Protein 9BL8 (pdb70)

Secondary structure (DSSP, 8-state):
---HHHHHHHHHHHHHHHHHHHHTT-HHHHHHHHHHHHHHHHHHHHH---HHHHHHHHHHHHHHHHHHHHHHHHHHHHHHHH-

Solvent-accessible surface area: 5546 Å² total; per-residue (Å²): 128,77,59,46,39,64,61,14,67,89,0,86,106,39,8,92,110,0,49,82,45,15,112,56,80,83,58,93,98,0,48,75,2,4,121,64,0,10,74,66,3,102,61,0,34,154,102,22,181,72,90,168,46,70,82,112,10,107,51,74,33,76,77,37,74,88,81,5,84,80,5,84,133,77,17,80,56,80,101,72,125,94,125

Structure (mmCIF, N/CA/C/O backbone):
data_9BL8
#
_entry.id   9BL8
#
_cell.length_a   20.699
_cell.length_b   42.939
_cell.length_c   96.463
_cell.angle_alpha   90.000
_cell.angle_beta   90.000
_cell.angle_gamma   90.000
#
_symmetry.space_group_name_H-M   'P 21 21 21'
#
loop_
_entity.id
_entity.type
_entity.pdbx_description
1 polymer 'Vacuolar protein sorting-associated protein 4'
2 non-polymer 'CHLORIDE ION'
3 water water
#
loop_
_atom_site.group_PDB
_atom_site.id
_atom_site.type_symbol
_atom_site.label_atom_id
_atom_site.label_alt_id
_atom_site.label_comp_id
_atom_site.label_asym_id
_atom_site.label_entity_id
_atom_site.label_seq_id
_atom_site.pdbx_PDB_ins_code
_atom_site.Cartn_x
_atom_site.Cartn_y
_atom_site.Cartn_z
_atom_site.occupancy
_atom_site.B_iso_or_equiv
_atom_site.auth_seq_id
_atom_site.auth_comp_id
_atom_site.auth_asym_id
_atom_site.auth_atom_id
_atom_site.pdbx_PDB_model_num
ATOM 1 N N . GLY A 1 1 ? -20.94734 -7.45616 -2.12990 1.000 29.15108 1 GLY A N 1
ATOM 2 C CA . GLY A 1 1 ? -21.01281 -6.89243 -3.46326 1.000 28.79847 1 GLY A CA 1
ATOM 3 C C . GLY A 1 1 ? -19.64391 -6.58812 -4.04029 1.000 23.98873 1 GLY A C 1
ATOM 4 O O . GLY A 1 1 ? -18.62441 -6.87042 -3.41594 1.000 24.85151 1 GLY A O 1
ATOM 5 N N . MET A 1 2 ? -19.63684 -5.98789 -5.22919 1.000 19.04859 2 MET A N 1
ATOM 6 C CA A MET A 1 2 ? -18.38940 -5.72180 -5.92561 0.699 16.85582 2 MET A CA 1
ATOM 7 C CA B MET A 1 2 ? -18.39339 -5.71884 -5.93439 0.301 17.37937 2 MET A CA 1
ATOM 8 C C . MET A 1 2 ? -17.61040 -4.61058 -5.24300 1.000 14.95228 2 MET A C 1
ATOM 9 O O . MET A 1 2 ? -18.15651 -3.54216 -4.93989 1.000 16.62561 2 MET A O 1
ATOM 34 N N . SER A 1 3 ? -16.32861 -4.86930 -5.00926 1.000 13.41056 3 SER A N 1
ATOM 35 C CA . SER A 1 3 ? -15.39275 -3.87671 -4.52219 1.000 11.18875 3 SER A CA 1
ATOM 36 C C . SER A 1 3 ? -14.89098 -3.01870 -5.68728 1.000 11.30214 3 SER A C 1
ATOM 37 O O . SER A 1 3 ? -15.10201 -3.32602 -6.86791 1.000 10.93222 3 SER A O 1
ATOM 45 N N . THR A 1 4 ? -14.20623 -1.92675 -5.34226 1.000 10.78023 4 THR A N 1
ATOM 46 C CA . THR A 1 4 ? -13.50951 -1.14725 -6.36401 1.000 8.93297 4 THR A CA 1
ATOM 47 C C . THR A 1 4 ? -12.59585 -2.04031 -7.18371 1.000 9.27327 4 THR A C 1
ATOM 48 O O . THR A 1 4 ? -12.59494 -1.98272 -8.42198 1.000 10.26190 4 THR A O 1
ATOM 59 N N . GLY A 1 5 ? -11.81992 -2.88305 -6.50111 1.000 9.60166 5 GLY A N 1
ATOM 60 C CA . GLY A 1 5 ? -10.92974 -3.80315 -7.19043 1.000 10.83920 5 GLY A CA 1
ATOM 61 C C . GLY A 1 5 ? -11.65868 -4.70647 -8.16055 1.000 11.00630 5 GLY A C 1
ATOM 62 O O . GLY A 1 5 ? -11.14307 -5.00591 -9.23632 1.000 9.97578 5 GLY A O 1
ATOM 66 N N . ASP A 1 6 ? -12.87036 -5.14221 -7.79945 1.000 10.69691 6 ASP A N 1
ATOM 67 C CA . ASP A 1 6 ? -13.65225 -5.97754 -8.70776 1.000 10.63516 6 ASP A CA 1
ATOM 68 C C . ASP A 1 6 ? -14.04494 -5.21408 -9.97835 1.000 10.68562 6 ASP A C 1
ATOM 69 O O . ASP A 1 6 ? -14.04343 -5.78807 -11.07953 1.000 11.41822 6 ASP A O 1
ATOM 78 N N . PHE A 1 7 ? -14.40926 -3.92745 -9.85045 1.000 11.24474 7 PHE A N 1
ATOM 79 C CA . PHE A 1 7 ? -14.70348 -3.12533 -11.04058 1.000 10.71163 7 PHE A CA 1
ATOM 80 C C . PHE A 1 7 ? -13.45413 -2.97958 -11.91050 1.000 9.60988 7 PHE A C 1
ATOM 81 O O . PHE A 1 7 ? -13.51895 -3.09033 -13.14559 1.000 11.01925 7 PHE A O 1
ATOM 98 N N . CYS A 1 8 ? -12.31250 -2.69705 -11.27960 1.000 9.34844 8 CYS A N 1
ATOM 99 C CA A CYS A 1 8 ? -11.05551 -2.60821 -12.01485 0.083 9.88714 8 CYS A CA 1
ATOM 100 C CA B CYS A 1 8 ? -11.05991 -2.59549 -12.01627 0.917 10.46381 8 CYS A CA 1
ATOM 101 C C . CYS A 1 8 ? -10.78447 -3.89068 -12.78320 1.000 9.76375 8 CYS A C 1
ATOM 102 O O . CYS A 1 8 ? -10.43529 -3.86532 -13.96777 1.000 10.66873 8 CYS A O 1
ATOM 113 N N . THR A 1 9 ? -10.92516 -5.03119 -12.11249 1.000 9.20627 9 THR A N 1
ATOM 114 C CA . THR A 1 9 ? -10.63959 -6.32066 -12.73911 1.000 9.82455 9 THR A CA 1
ATOM 115 C C . THR A 1 9 ? -11.55653 -6.58689 -13.92328 1.000 9.90722 9 THR A C 1
ATOM 116 O O . THR A 1 9 ? -11.10713 -7.09764 -14.95547 1.000 10.44237 9 THR A O 1
ATOM 127 N N . LYS A 1 10 ? -12.84014 -6.24650 -13.80935 1.000 10.91508 10 LYS A N 1
ATOM 128 C CA A LYS A 1 10 ? -13.73700 -6.43838 -14.94371 0.460 10.88607 10 LYS A CA 1
ATOM 129 C CA B LYS A 1 10 ? -13.73295 -6.44029 -14.94263 0.540 9.83990 10 LYS A CA 1
ATOM 130 C C . LYS A 1 10 ? -13.27861 -5.60156 -16.12986 1.000 9.15738 10 LYS A C 1
ATOM 131 O O . LYS A 1 10 ? -13.34136 -6.04848 -17.28300 1.000 10.18997 10 LYS A O 1
ATOM 166 N N . GLY A 1 11 ? -12.81922 -4.37541 -15.87309 1.000 8.73160 11 GLY A N 1
ATOM 167 C CA . GLY A 1 11 ? -12.31516 -3.55642 -16.95799 1.000 8.86573 11 GLY A CA 1
ATOM 168 C C . GLY A 1 11 ? -11.07972 -4.14336 -17.61023 1.000 8.25719 11 GLY A C 1
ATOM 169 O O . GLY A 1 11 ? -10.96109 -4.14083 -18.84314 1.000 9.51933 11 GLY A O 1
ATOM 173 N N . ILE A 1 12 ? -10.14740 -4.64931 -16.79416 1.000 9.36962 12 ILE A N 1
ATOM 174 C CA . ILE A 1 12 ? -8.94550 -5.28858 -17.31786 1.000 9.57176 12 ILE A CA 1
ATOM 175 C C . ILE A 1 12 ? -9.32222 -6.48281 -18.17664 1.000 8.39678 12 ILE A C 1
ATOM 176 O O . ILE A 1 12 ? -8.78960 -6.65444 -19.28187 1.000 9.42179 12 ILE A O 1
ATOM 192 N N . GLU A 1 13 ? -10.26359 -7.30901 -17.69330 1.000 8.69149 13 GLU A N 1
ATOM 193 C CA . GLU A 1 13 ? -10.69543 -8.47833 -18.45902 1.000 8.84278 13 GLU A CA 1
ATOM 194 C C . GLU A 1 13 ? -11.31632 -8.09070 -19.79744 1.000 8.12274 13 GLU A C 1
ATOM 195 O O . GLU A 1 13 ? -11.02194 -8.71853 -20.82443 1.000 8.58433 13 GLU A O 1
ATOM 207 N N . LEU A 1 14 ? -12.15056 -7.04386 -19.81561 1.000 8.69865 14 LEU A N 1
ATOM 208 C CA . LEU A 1 14 ? -12.78233 -6.62517 -21.05377 1.000 8.18824 14 LEU A CA 1
ATOM 209 C C . LEU A 1 14 ? -11.75554 -6.06746 -22.02723 1.000 7.11625 14 LEU A C 1
ATOM 210 O O . LEU A 1 14 ? -11.85126 -6.30427 -23.23900 1.000 7.62946 14 LEU A O 1
ATOM 226 N N . VAL A 1 15 ? -10.77389 -5.31558 -21.52130 1.000 8.06348 15 VAL A N 1
ATOM 227 C CA . VAL A 1 15 ? -9.71410 -4.81366 -22.39238 1.000 9.57327 15 VAL A CA 1
ATOM 228 C C . VAL A 1 15 ? -8.87398 -5.96409 -22.94088 1.000 7.57084 15 VAL A C 1
ATOM 229 O O . VAL A 1 15 ? -8.47494 -5.95041 -24.10967 1.000 9.26756 15 VAL A O 1
ATOM 242 N N . GLN A 1 16 ? -8.61578 -6.98769 -22.12885 1.000 9.39111 16 GLN A N 1
ATOM 243 C CA . GLN A 1 16 ? -7.88589 -8.14166 -22.64200 1.000 9.60785 16 GLN A CA 1
ATOM 244 C C . GLN A 1 16 ? -8.67563 -8.83364 -23.74682 1.000 9.25622 16 GLN A C 1
ATOM 245 O O . GLN A 1 16 ? -8.10398 -9.25201 -24.75995 1.000 9.24578 16 GLN A O 1
ATOM 259 N N . LYS A 1 17 ? -9.99071 -8.96203 -23.57069 1.000 9.03531 17 LYS A N 1
ATOM 260 C CA . LYS A 1 17 ? -10.84086 -9.49347 -24.62996 1.000 9.16389 17 LYS A CA 1
ATOM 261 C C . LYS A 1 17 ? -10.70455 -8.66647 -25.89591 1.000 7.68047 17 LYS A C 1
ATOM 262 O O . LYS A 1 17 ? -10.54107 -9.21564 -26.99536 1.000 8.09144 17 LYS A O 1
ATOM 281 N N . ALA A 1 18 ? -10.75689 -7.33766 -25.74302 1.000 6.99775 18 ALA A N 1
ATOM 282 C CA . ALA A 1 18 ? -10.60836 -6.42481 -26.87572 1.000 7.50455 18 ALA A CA 1
ATOM 283 C C . ALA A 1 18 ? -9.26158 -6.60600 -27.57043 1.000 9.00152 18 ALA A C 1
ATOM 284 O O . ALA A 1 18 ? -9.19188 -6.67037 -28.80109 1.000 8.15443 18 ALA A O 1
ATOM 291 N N . ILE A 1 19 ? -8.17990 -6.66768 -26.79305 1.000 8.48807 19 ILE A N 1
ATOM 292 C CA . ILE A 1 19 ? -6.84652 -6.84869 -27.35962 1.000 9.09148 19 ILE A CA 1
ATOM 293 C C . ILE A 1 19 ? -6.79320 -8.13478 -28.18330 1.000 8.58872 19 ILE A C 1
ATOM 294 O O . ILE A 1 19 ? -6.27514 -8.15812 -29.30566 1.000 9.06965 19 ILE A O 1
ATOM 310 N N . ASP A 1 20 ? -7.34223 -9.21747 -27.64313 1.000 8.84150 20 ASP A N 1
ATOM 311 C CA . ASP A 1 20 ? -7.33853 -10.49258 -28.34571 1.000 8.80395 20 ASP A CA 1
ATOM 312 C C . ASP A 1 20 ? -8.14422 -10.40723 -29.63535 1.000 8.24320 20 ASP A C 1
ATOM 313 O O . ASP A 1 20 ? -7.70328 -10.88688 -30.68458 1.000 9.46459 20 ASP A O 1
ATOM 322 N N . LEU A 1 21 ? -9.35457 -9.83936 -29.56485 1.000 8.09372 21 LEU A N 1
ATOM 323 C CA . LEU A 1 21 ? -10.18049 -9.67810 -30.76389 1.000 8.33131 21 LEU A CA 1
ATOM 324 C C . LEU A 1 21 ? -9.48679 -8.78874 -31.79460 1.000 8.56325 21 LEU A C 1
ATOM 325 O O . LEU A 1 21 ? -9.54256 -9.06426 -33.00648 1.000 9.59129 21 LEU A O 1
ATOM 341 N N . ASP A 1 22 ? -8.82716 -7.72012 -31.32121 1.000 8.43064 22 ASP A N 1
ATOM 342 C CA . ASP A 1 22 ? -8.03695 -6.81763 -32.16857 1.000 8.78000 22 ASP A CA 1
ATOM 343 C C . ASP A 1 22 ? -6.94351 -7.59588 -32.89716 1.000 9.75593 22 ASP A C 1
ATOM 344 O O . ASP A 1 22 ? -6.82672 -7.53390 -34.12760 1.000 10.27002 22 ASP A O 1
ATOM 353 N N . THR A 1 23 ? -6.15622 -8.36737 -32.15488 1.000 9.99315 23 THR A N 1
ATOM 354 C CA . THR A 1 23 ? -5.11446 -9.19320 -32.76608 1.000 10.87975 23 THR A CA 1
ATOM 355 C C . THR A 1 23 ? -5.70262 -10.12429 -33.81851 1.000 10.64589 23 THR A C 1
ATOM 356 O O . THR A 1 23 ? -5.07266 -10.37526 -34.86388 1.000 12.55168 23 THR A O 1
ATOM 367 N N . ALA A 1 24 ? -6.90497 -10.63982 -33.56394 1.000 9.63741 24 ALA A N 1
ATOM 368 C CA . ALA A 1 24 ? -7.58555 -11.54544 -34.48617 1.000 10.70805 24 ALA A CA 1
ATOM 369 C C . ALA A 1 24 ? -8.28225 -10.83065 -35.63607 1.000 9.49716 24 ALA A C 1
ATOM 370 O O . ALA A 1 24 ? -8.92593 -11.49831 -36.46702 1.000 9.79129 24 ALA A O 1
ATOM 377 N N . THR A 1 25 ? -8.17608 -9.49742 -35.67804 1.000 10.34751 25 THR A N 1
ATOM 378 C CA . THR A 1 25 ? -8.73555 -8.60931 -36.69910 1.0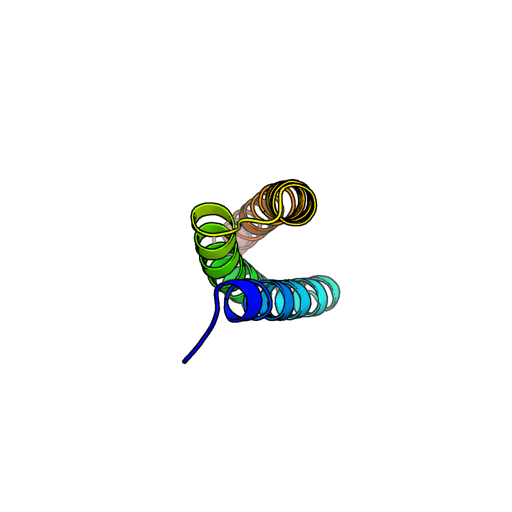00 10.58702 25 THR A CA 1
ATOM 379 C C . THR A 1 25 ? -10.25936 -8.53377 -36.66147 1.000 9.98768 25 THR A C 1
ATOM 380 O O . THR A 1 25 ? -10.88930 -8.11346 -37.63913 1.000 11.03941 25 THR A O 1
ATOM 391 N N . GLN A 1 26 ? -10.86684 -8.89782 -35.53195 1.000 8.96897 26 GLN A N 1
ATOM 392 C CA . GLN A 1 26 ? -12.31685 -8.78112 -35.34242 1.000 8.49594 26 GLN A CA 1
ATOM 393 C C . GLN A 1 26 ? -12.64228 -7.38317 -34.81237 1.000 8.87958 26 GLN A C 1
ATOM 394 O O . GLN A 1 26 ? -13.03906 -7.19261 -33.66843 1.000 9.00456 26 GLN A O 1
ATOM 408 N N . TYR A 1 27 ? -12.49100 -6.39399 -35.69839 1.000 9.50824 27 TYR A N 1
ATOM 409 C CA . TYR A 1 27 ? -12.38567 -5.01377 -35.23982 1.000 9.35709 27 TYR A CA 1
ATOM 410 C C . TYR A 1 27 ? -13.70314 -4.48437 -34.66923 1.000 8.87877 27 TYR A C 1
ATOM 411 O O . TYR A 1 27 ? -13.68890 -3.69007 -33.72551 1.000 8.90129 27 TYR A O 1
ATOM 429 N N . GLU A 1 28 ? -14.85316 -4.87616 -35.23210 1.000 10.53156 28 GLU A N 1
ATOM 430 C CA A GLU A 1 28 ? -16.13396 -4.40328 -34.70313 0.465 11.28170 28 GLU A CA 1
ATOM 431 C CA B GLU A 1 28 ? -16.13032 -4.40001 -34.70335 0.535 11.70638 28 GLU A CA 1
ATOM 432 C C . GLU A 1 28 ? -16.31483 -4.84220 -33.25501 1.000 9.97531 28 GLU A C 1
ATOM 433 O O . GLU A 1 28 ? -16.67614 -4.04106 -32.38496 1.000 10.27001 28 GLU A O 1
ATOM 454 N N . GLU A 1 29 ? -16.05704 -6.11740 -32.97692 1.000 9.00410 29 GLU A N 1
ATOM 455 C CA . GLU A 1 29 ? -16.24369 -6.63974 -31.63426 1.000 9.65826 29 GLU A CA 1
ATOM 456 C C . GLU A 1 29 ? -15.13263 -6.17686 -30.70711 1.000 7.69107 29 GLU A C 1
ATOM 457 O O . GLU A 1 29 ? -15.35942 -5.99043 -29.50864 1.000 9.02079 29 GLU A O 1
ATOM 469 N N . ALA A 1 30 ? -13.92722 -5.97320 -31.24075 1.000 8.01310 30 ALA A N 1
ATOM 470 C CA . ALA A 1 30 ? -12.85886 -5.41208 -30.42326 1.000 8.06896 30 ALA A CA 1
ATOM 471 C C . ALA A 1 30 ? -13.20839 -3.99379 -29.97680 1.000 7.57481 30 ALA A C 1
ATOM 472 O O . ALA A 1 30 ? -13.04395 -3.64998 -28.79836 1.000 8.87253 30 ALA A O 1
ATOM 479 N N . TYR A 1 31 ? -13.71971 -3.16762 -30.89515 1.000 8.31575 31 TYR A N 1
ATOM 480 C CA . TYR A 1 31 ? -14.12191 -1.81728 -30.52463 1.000 9.30317 31 TYR A CA 1
ATOM 481 C C . TYR A 1 31 ? -15.13780 -1.83600 -29.37917 1.000 8.49117 31 TYR A C 1
ATOM 482 O O . TYR A 1 31 ? -15.01532 -1.08346 -28.40908 1.000 9.09310 31 TYR A O 1
ATOM 500 N N . THR A 1 32 ? -16.15589 -2.69524 -29.48156 1.000 9.38183 32 THR A N 1
ATOM 501 C CA . THR A 1 32 ? -17.19069 -2.78425 -28.45127 1.000 9.62474 32 THR A CA 1
ATOM 502 C C . THR A 1 32 ? -16.58100 -3.19134 -27.11585 1.000 8.41332 32 THR A C 1
ATOM 503 O O . THR A 1 32 ? -16.92058 -2.62494 -26.06212 1.000 8.36479 32 THR A O 1
ATOM 514 N N . ALA A 1 33 ? -15.66009 -4.15952 -27.13786 1.000 7.65045 33 ALA A N 1
ATOM 515 C CA . ALA A 1 33 ? -15.04188 -4.59744 -25.89102 1.000 7.43432 33 ALA A CA 1
ATOM 516 C C . ALA A 1 33 ? -14.15851 -3.49728 -25.29285 1.000 7.79457 33 ALA A C 1
ATOM 517 O O . ALA A 1 33 ? -14.13015 -3.31846 -24.07351 1.000 8.51049 33 ALA A O 1
ATOM 524 N N . TYR A 1 34 ? -13.41646 -2.75867 -26.12753 1.000 7.91330 34 TYR A N 1
ATOM 525 C CA . TYR A 1 34 ? -12.65610 -1.62959 -25.60436 1.000 6.64115 34 TYR A CA 1
ATOM 526 C C . TYR A 1 34 ? -13.58510 -0.61809 -24.94392 1.000 7.15414 34 TYR A C 1
ATOM 527 O O . TYR A 1 34 ? -13.31283 -0.14317 -23.83450 1.000 7.88769 34 TYR A O 1
ATOM 545 N N . TYR A 1 35 ? -14.68121 -0.26473 -25.62819 1.000 7.67240 35 TYR A N 1
ATOM 546 C CA . TYR A 1 35 ? -15.62578 0.71296 -25.09036 1.000 8.00363 35 TYR A CA 1
ATOM 547 C C . TYR A 1 35 ? -16.10172 0.27691 -23.70818 1.000 7.97975 35 TYR A C 1
ATOM 548 O O . TYR A 1 35 ? -16.04593 1.03975 -22.73214 1.000 8.08686 35 TYR A O 1
ATOM 566 N N . ASN A 1 36 ? -16.55030 -0.96969 -23.60444 1.000 7.98465 36 ASN A N 1
ATOM 567 C CA . ASN A 1 36 ? -17.10528 -1.45384 -22.34962 1.000 7.98777 36 ASN A CA 1
ATOM 568 C C . ASN A 1 36 ? -16.03271 -1.55974 -21.26452 1.000 7.82156 36 ASN A C 1
ATOM 569 O O . ASN A 1 36 ? -16.28169 -1.20373 -20.10990 1.000 8.48245 36 ASN A O 1
ATOM 580 N N . GLY A 1 37 ? -14.83254 -2.01677 -21.61676 1.000 7.77298 37 GLY A N 1
ATOM 581 C CA . GLY A 1 37 ? -13.76410 -2.08234 -20.63539 1.000 7.59081 37 GLY A CA 1
ATOM 582 C C . GLY A 1 37 ? -13.32147 -0.70910 -20.16397 1.000 7.44115 37 GLY A C 1
ATOM 583 O O . GLY A 1 37 ? -13.06159 -0.50464 -18.97672 1.000 8.56075 37 GLY A O 1
ATOM 587 N N . LEU A 1 38 ? -13.24826 0.25148 -21.08261 1.000 8.57406 38 LEU A N 1
ATOM 588 C CA . LEU A 1 38 ? -12.84030 1.59896 -20.71383 1.000 7.91321 38 LEU A CA 1
ATOM 589 C C . LEU A 1 38 ? -13.81709 2.23903 -19.73440 1.000 7.37700 38 LEU A C 1
ATOM 590 O O . LEU A 1 38 ? -13.40129 3.02870 -18.87431 1.000 8.68235 38 LEU A O 1
ATOM 606 N N . ASP A 1 39 ? -15.11623 1.93820 -19.85025 1.000 7.54479 39 ASP A N 1
ATOM 607 C CA . ASP A 1 39 ? -16.07218 2.44310 -18.86833 1.000 8.50605 39 ASP A CA 1
ATOM 608 C C . ASP A 1 39 ? -15.75336 1.91470 -17.46830 1.000 8.22047 39 ASP A C 1
ATOM 609 O O . ASP A 1 39 ? -15.81294 2.66638 -16.48345 1.000 8.50993 39 ASP A O 1
ATOM 618 N N . TYR A 1 40 ? -15.42741 0.61995 -17.34908 1.000 8.18195 40 TYR A N 1
ATOM 619 C CA . TYR A 1 40 ? -15.02240 0.09249 -16.04762 1.000 8.45626 40 TYR A CA 1
ATOM 620 C C . TYR A 1 40 ? -13.72679 0.72651 -15.55464 1.000 8.24503 40 TYR A C 1
ATOM 621 O O . TYR A 1 40 ? -13.56067 0.94615 -14.34646 1.000 8.50490 40 TYR A O 1
ATOM 639 N N . LEU A 1 41 ? -12.77876 0.98718 -16.45637 1.000 7.95273 41 LEU A N 1
ATOM 640 C CA . LEU A 1 41 ? -11.52938 1.59570 -16.01854 1.000 8.28939 41 LEU A CA 1
ATOM 641 C C . LEU A 1 41 ? -11.74747 3.02810 -15.54604 1.000 6.99463 41 LEU A C 1
ATOM 642 O O . LEU A 1 41 ? -11.06970 3.47360 -14.61845 1.000 8.44341 41 LEU A O 1
ATOM 658 N N . MET A 1 42 ? -12.69660 3.75409 -16.15083 1.000 8.40255 42 MET A N 1
ATOM 659 C CA A MET A 1 42 ? -13.01125 5.09460 -15.65949 0.949 8.88952 42 MET A CA 1
ATOM 660 C C . MET A 1 42 ? -13.58591 5.03233 -14.25857 1.000 8.38968 42 MET A C 1
ATOM 661 O O . MET A 1 42 ? -13.24195 5.84729 -13.39359 1.000 8.68202 42 MET A O 1
ATOM 675 N N . LEU A 1 43 ? -14.46836 4.06288 -14.02005 1.000 9.46321 43 LEU A N 1
ATOM 676 C CA . LEU A 1 43 ? -15.02569 3.87854 -12.68577 1.000 10.86349 43 LEU A CA 1
ATOM 677 C C . LEU A 1 43 ? -13.91565 3.50366 -11.70567 1.000 7.82091 43 LEU A C 1
ATOM 678 O O . LEU A 1 43 ? -13.83784 4.04663 -10.59611 1.000 9.56226 43 LEU A O 1
ATOM 683 N N . CYS A 1 44 ? -13.03830 2.58528 -12.10686 1.000 8.38403 44 CYS A N 1
ATOM 684 C CA . CYS A 1 44 ? -11.87629 2.21820 -11.30471 1.000 9.39985 44 CYS A CA 1
ATOM 685 C C . CYS A 1 44 ? -11.08629 3.45080 -10.89445 1.000 8.36845 44 CYS A C 1
ATOM 686 O O . CYS A 1 44 ? -10.78654 3.64495 -9.71605 1.000 10.32194 44 CYS A O 1
ATOM 693 N N . LEU A 1 45 ? -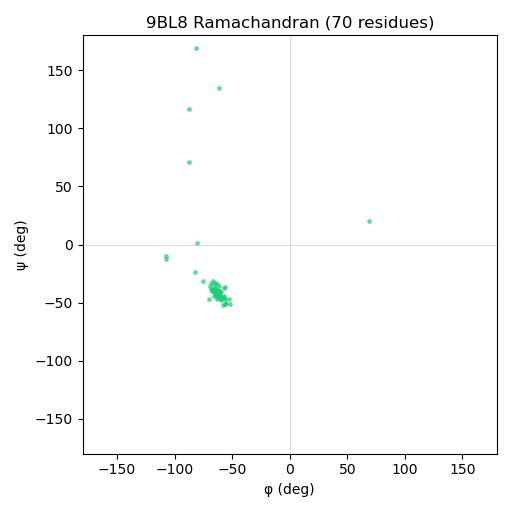10.74307 4.30097 -11.85860 1.000 9.19233 45 LEU A N 1
ATOM 694 C CA . LEU A 1 45 ? -9.93334 5.47654 -11.55753 1.000 9.32504 45 LEU A CA 1
ATOM 695 C C . LEU A 1 45 ? -10.61774 6.38753 -10.54056 1.000 8.78588 45 LEU A C 1
ATOM 696 O O . LEU A 1 45 ? -9.96515 6.92509 -9.63803 1.000 10.12544 45 LEU A O 1
ATOM 712 N N . LYS A 1 46 ? -11.93016 6.58172 -10.67442 1.000 7.89945 46 LYS A N 1
ATOM 713 C CA . LYS A 1 46 ? -12.64982 7.47585 -9.77224 1.000 8.52873 46 LYS A CA 1
ATOM 714 C C . LYS A 1 46 ? -12.58903 7.00936 -8.32151 1.000 9.28712 46 LYS A C 1
ATOM 715 O O . LYS A 1 46 ? -12.50316 7.82868 -7.39755 1.000 11.89094 46 LYS A O 1
ATOM 734 N N . TYR A 1 47 ? -12.61907 5.70367 -8.09160 1.000 8.10744 47 TYR A N 1
ATOM 735 C CA . TYR A 1 47 ? -12.70595 5.18092 -6.73546 1.000 8.36916 47 TYR A CA 1
ATOM 736 C C . TYR A 1 47 ? -11.41320 4.55945 -6.22344 1.000 9.36973 47 TYR A C 1
ATOM 737 O O . TYR A 1 47 ? -11.30208 4.30719 -5.01744 1.000 10.52285 47 TYR A O 1
ATOM 755 N N . GLU A 1 48 ? -10.41605 4.36555 -7.07763 1.000 9.01797 48 GLU A N 1
ATOM 756 C CA . GLU A 1 48 ? -9.19106 3.68165 -6.66494 1.000 9.81533 48 GLU A CA 1
ATOM 757 C C . GLU A 1 48 ? -8.48514 4.44532 -5.55184 1.000 10.64206 48 GLU A C 1
ATOM 758 O O . GLU A 1 48 ? -8.30009 5.66773 -5.62805 1.000 12.29436 48 GLU A O 1
ATOM 770 N N . LYS A 1 49 ? -8.05445 3.70608 -4.52920 1.000 10.57644 49 LYS A N 1
ATOM 771 C CA . LYS A 1 49 ? -7.31066 4.29401 -3.42736 1.000 12.96600 49 LYS A CA 1
ATOM 772 C C . LYS A 1 49 ? -5.83145 3.93896 -3.42812 1.000 13.55383 49 LYS A C 1
ATOM 773 O O . LYS A 1 49 ? -5.06683 4.54778 -2.67266 1.000 16.77828 49 LYS A O 1
ATOM 792 N N . ASN A 1 50 ? -5.40243 2.97776 -4.22806 1.000 12.96534 50 ASN A N 1
ATOM 793 C CA . ASN A 1 50 ? -3.98035 2.66840 -4.30633 1.000 12.58549 50 ASN A CA 1
ATOM 794 C C . ASN A 1 50 ? -3.32505 3.55112 -5.36248 1.000 11.15900 50 ASN A C 1
ATOM 795 O O . ASN A 1 50 ? -3.68212 3.44761 -6.54402 1.000 11.51920 50 ASN A O 1
ATOM 806 N N . PRO A 1 51 ? -2.38262 4.42341 -4.99574 1.000 12.37618 51 PRO A N 1
ATOM 807 C CA . PRO A 1 51 ? -1.84280 5.38209 -5.98527 1.000 12.72101 51 PRO A CA 1
ATOM 808 C C . PRO A 1 51 ? -1.07908 4.74510 -7.13945 1.000 10.99829 51 PRO A C 1
ATOM 809 O O . PRO A 1 51 ? -1.10754 5.28009 -8.25877 1.000 10.24964 51 PRO A O 1
ATOM 820 N N . LYS A 1 52 ? -0.37763 3.63445 -6.90365 1.000 11.69223 52 LYS A N 1
ATOM 821 C CA . LYS A 1 52 ? 0.36479 2.98105 -7.97456 1.000 11.86958 52 LYS A CA 1
ATOM 822 C C . LYS A 1 52 ? -0.58475 2.33624 -8.96042 1.000 11.61183 52 LYS A C 1
ATOM 823 O O . LYS A 1 52 ? -0.42430 2.48466 -10.17431 1.000 11.43318 52 LYS A O 1
ATOM 842 N N . SER A 1 53 ? -1.58352 1.60671 -8.44591 1.000 12.64157 53 SER A N 1
ATOM 843 C CA . SER A 1 53 ? -2.61231 1.03492 -9.30674 1.000 11.38912 53 SER A CA 1
ATOM 844 C C . SER A 1 53 ? -3.30240 2.11929 -10.11731 1.000 9.72025 53 SER A C 1
ATOM 845 O O . SER A 1 53 ? -3.55455 1.95022 -11.31183 1.000 10.30545 53 SER A O 1
ATOM 853 N N . LYS A 1 54 ? -3.63674 3.23839 -9.48036 1.000 10.28942 54 LYS A N 1
ATOM 854 C CA . LYS A 1 54 ? -4.30288 4.31653 -10.20066 1.000 10.19148 54 LYS A CA 1
ATOM 855 C C . LYS A 1 54 ? -3.43854 4.83855 -11.33324 1.000 9.44343 54 LYS A C 1
ATOM 856 O O . LYS A 1 54 ? -3.93088 5.03197 -12.45183 1.000 9.46790 54 LYS A O 1
ATOM 875 N N . ASP A 1 55 ? -2.14283 5.05109 -11.07470 1.000 9.22144 55 ASP A N 1
ATOM 876 C CA . ASP A 1 55 ? -1.25546 5.53653 -12.12977 1.000 8.87621 55 ASP A CA 1
ATOM 877 C C . ASP A 1 55 ? -1.17424 4.54401 -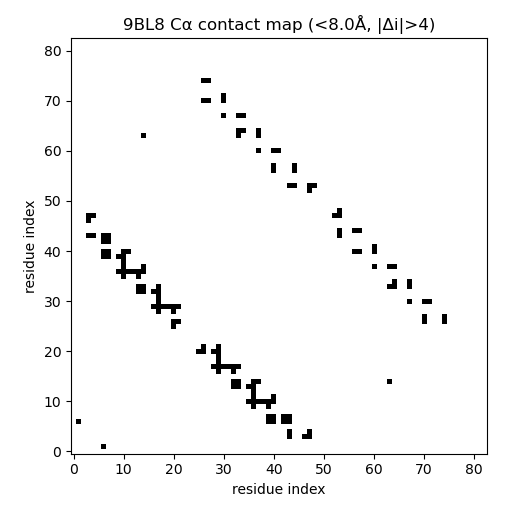13.29020 1.000 9.89080 55 ASP A C 1
ATOM 878 O O . ASP A 1 55 ? -1.20966 4.93888 -14.46216 1.000 9.80540 55 ASP A O 1
ATOM 887 N N . LEU A 1 56 ? -1.05606 3.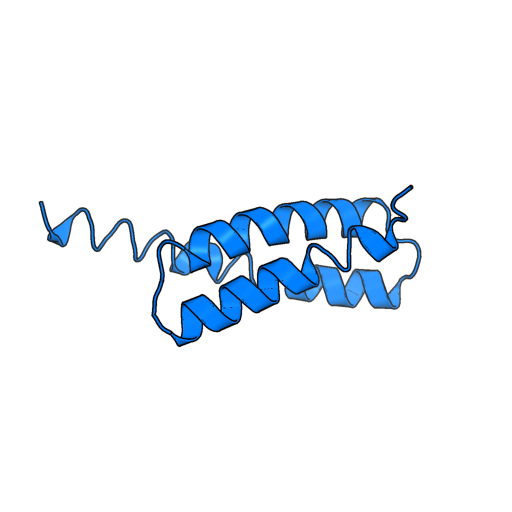24692 -12.99048 1.000 9.36312 56 LEU A N 1
ATOM 888 C CA . LEU A 1 56 ? -0.96478 2.25224 -14.06102 1.000 10.37903 56 LEU A CA 1
ATOM 889 C C . LEU A 1 56 ? -2.26128 2.17848 -14.85269 1.000 10.30110 56 LEU A C 1
ATOM 890 O O . LEU A 1 56 ? -2.23826 2.14919 -16.08626 1.000 10.33344 56 LEU A O 1
ATOM 906 N N . ILE 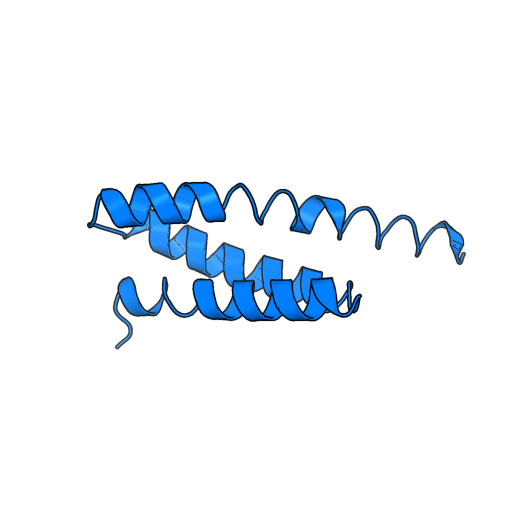A 1 57 ? -3.40435 2.17056 -14.16365 1.000 9.06583 57 ILE A N 1
ATOM 907 C CA . ILE A 1 57 ? -4.68509 2.06680 -14.85851 1.000 8.83081 57 ILE A CA 1
ATOM 908 C C . ILE A 1 57 ? -4.93473 3.30447 -15.70812 1.000 7.74775 57 ILE A C 1
ATOM 909 O O . ILE A 1 57 ? -5.46915 3.19745 -16.81655 1.000 9.55459 57 ILE A O 1
ATOM 925 N N . ARG A 1 58 ? -4.49987 4.48182 -15.25010 1.000 8.00620 58 ARG A N 1
ATOM 926 C CA . ARG A 1 58 ? -4.68578 5.69013 -16.04318 1.000 8.22799 58 ARG A CA 1
ATOM 927 C C . ARG A 1 58 ? -3.91357 5.58187 -17.35388 1.000 7.71368 58 ARG A C 1
ATOM 928 O O . ARG A 1 58 ? -4.41145 5.96293 -18.42166 1.000 9.01655 58 ARG A O 1
ATOM 949 N N . ALA A 1 59 ? -2.68192 5.07818 -17.28722 1.000 8.53516 59 ALA A N 1
ATOM 950 C CA . ALA A 1 59 ? -1.87959 4.90158 -18.49483 1.000 9.09592 59 ALA A CA 1
ATOM 951 C C . ALA A 1 59 ? -2.52030 3.89561 -19.44946 1.000 7.73382 59 ALA A C 1
ATOM 952 O O . ALA A 1 59 ? -2.52010 4.09476 -20.67067 1.000 8.38595 59 ALA A O 1
ATOM 959 N N . LYS A 1 60 ? -3.09839 2.81875 -18.91635 1.000 8.89748 60 LYS A N 1
ATOM 960 C CA . LYS A 1 60 ? -3.77960 1.86228 -19.77976 1.000 8.68891 60 LYS A CA 1
ATOM 961 C C . LYS A 1 60 ? -5.04834 2.47683 -20.36904 1.000 7.36450 60 LYS A C 1
ATOM 962 O O . LYS A 1 60 ? -5.38100 2.24376 -21.53856 1.000 8.78388 60 LYS A O 1
ATOM 981 N N . PHE A 1 61 ? -5.76768 3.27061 -19.57371 1.000 7.97298 61 PHE A N 1
ATOM 982 C CA . PHE A 1 61 ? -6.95605 3.92245 -20.08129 1.000 9.69543 61 PHE A CA 1
ATOM 983 C C . PHE A 1 61 ? -6.62807 4.76014 -21.31122 1.000 8.63574 61 PHE A C 1
ATOM 984 O O . PHE A 1 61 ? -7.29992 4.67055 -22.34143 1.000 9.24191 61 PHE A O 1
ATOM 1001 N N . THR A 1 62 ? -5.61533 5.61476 -21.21884 1.000 9.20967 62 THR A N 1
ATOM 1002 C CA A THR A 1 62 ? -5.30810 6.46799 -22.36123 0.440 9.37664 62 THR A CA 1
ATOM 1003 C CA B THR A 1 62 ? -5.28423 6.47013 -22.35685 0.560 10.23828 62 THR A CA 1
ATOM 1004 C C . THR A 1 62 ? -4.82987 5.64321 -23.55205 1.000 8.52330 62 THR A C 1
ATOM 1005 O O . THR A 1 62 ? -5.21006 5.92475 -24.69566 1.000 8.75311 62 THR A O 1
ATOM 1024 N N . GLU A 1 63 ? -3.99928 4.63131 -23.30638 1.000 8.28202 63 GLU A N 1
ATOM 1025 C CA . GLU A 1 63 ? -3.52013 3.75884 -24.37867 1.000 9.00919 63 GLU A CA 1
ATOM 1026 C C . GLU A 1 63 ? -4.67232 3.11881 -25.14828 1.000 8.08701 63 GLU A C 1
ATOM 1027 O O . GLU A 1 63 ? -4.71786 3.15069 -26.38802 1.000 9.26863 63 GLU A O 1
ATOM 1039 N N . TYR A 1 64 ? -5.61053 2.50935 -24.44005 1.000 7.26986 64 TYR A N 1
ATOM 1040 C CA . TYR A 1 64 ? -6.68380 1.76695 -25.11054 1.000 6.77462 64 TYR A CA 1
ATOM 1041 C C . TYR A 1 64 ? -7.82451 2.66659 -25.58864 1.000 6.89008 64 TYR A C 1
ATOM 1042 O O . TYR A 1 64 ? -8.50516 2.29499 -26.55636 1.000 7.76161 64 TYR A O 1
ATOM 1060 N N . LEU A 1 65 ? -8.02212 3.85190 -24.98825 1.000 6.97902 65 LEU A N 1
ATOM 1061 C CA . LEU A 1 65 ? -8.90919 4.83529 -25.61191 1.000 7.50978 65 LEU A CA 1
ATOM 1062 C C . LEU A 1 65 ? -8.38348 5.23573 -26.98184 1.000 8.63785 65 LEU A C 1
ATOM 1063 O O . LEU A 1 65 ? -9.13557 5.29900 -27.96278 1.000 7.83960 65 LEU A O 1
ATOM 1079 N N . ASN A 1 66 ? -7.08412 5.50661 -27.07370 1.000 8.71373 66 ASN A N 1
ATOM 1080 C CA A ASN A 1 66 ? -6.51673 5.86048 -28.36589 0.654 8.80604 66 ASN A CA 1
ATOM 1081 C CA B ASN A 1 66 ? -6.49973 5.85800 -28.36345 0.346 9.74106 66 ASN A CA 1
ATOM 1082 C C . ASN A 1 66 ? -6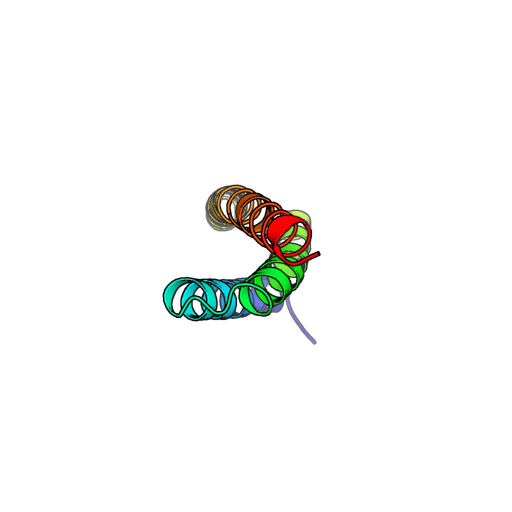.67592 4.72019 -29.36308 1.000 8.74596 66 ASN A C 1
ATOM 1083 O O . ASN A 1 66 ? -7.05524 4.94238 -30.51849 1.000 8.64554 66 ASN A O 1
ATOM 1102 N N . ARG A 1 67 ? -6.41038 3.48329 -28.93556 1.000 8.32236 67 ARG A N 1
ATOM 1103 C CA . ARG A 1 67 ? -6.58044 2.35108 -29.85068 1.000 8.97767 67 ARG A CA 1
ATOM 1104 C C . ARG A 1 67 ? -8.03870 2.22347 -30.29153 1.000 8.47395 67 ARG A C 1
ATOM 1105 O O . ARG A 1 67 ? -8.32552 1.98158 -31.47374 1.000 9.95084 67 ARG A O 1
ATOM 1126 N N . ALA A 1 68 ? -8.97910 2.38879 -29.35577 1.000 8.73448 68 ALA A N 1
ATOM 1127 C CA . ALA A 1 68 ? -10.39233 2.30569 -29.71741 1.000 9.31687 68 ALA A CA 1
ATOM 1128 C C . ALA A 1 68 ? -10.75595 3.36985 -30.74457 1.000 9.66805 68 ALA A C 1
ATOM 1129 O O . ALA A 1 68 ? -11.51377 3.09772 -31.68286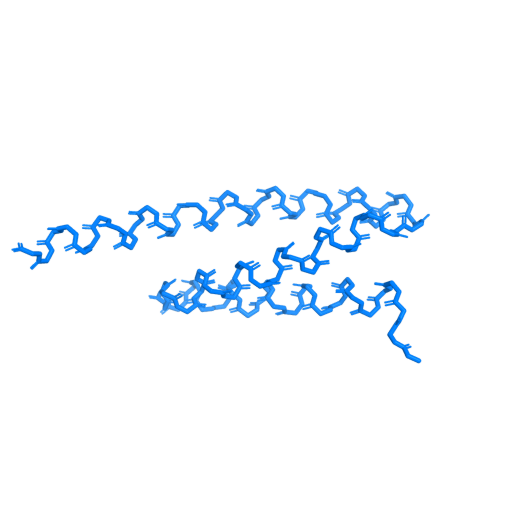 1.000 10.02680 68 ALA A O 1
ATOM 1136 N N . GLU A 1 69 ? -10.23172 4.59644 -30.58243 1.000 9.48640 69 GLU A N 1
ATOM 1137 C CA . GLU A 1 69 ? -10.48894 5.64202 -31.56843 1.000 9.95258 69 GLU A CA 1
ATOM 1138 C C . GLU A 1 69 ? -9.94604 5.25578 -32.94224 1.000 10.08495 69 GLU A C 1
ATOM 1139 O O . GLU A 1 69 ? -10.58628 5.51942 -33.97592 1.000 10.92177 69 GLU A O 1
ATOM 1151 N N . GLN A 1 70 ? -8.76564 4.63076 -32.97690 1.000 9.90539 70 GLN A N 1
ATOM 1152 C CA . GLN A 1 70 ? -8.21189 4.16283 -34.24623 1.000 10.10627 70 GLN A CA 1
ATOM 1153 C C . GLN A 1 70 ? -9.11423 3.11910 -34.89773 1.000 9.26586 70 GLN A C 1
ATOM 1154 O O . GLN A 1 70 ? -9.34092 3.15379 -36.11428 1.000 11.36712 70 GLN A O 1
ATOM 1168 N N . LEU A 1 71 ? -9.60481 2.15347 -34.11090 1.000 8.80244 71 LEU A N 1
ATOM 1169 C CA . LEU A 1 71 ? -10.50979 1.14501 -34.66109 1.000 9.47185 71 LEU A CA 1
ATOM 1170 C C . LEU A 1 71 ? -11.81059 1.77366 -35.15066 1.000 10.03746 71 LEU A C 1
ATOM 1171 O O . LEU A 1 71 ? -12.30450 1.40802 -36.21613 1.000 10.16316 71 LEU A O 1
ATOM 1187 N N . LYS A 1 72 ? -12.37543 2.72670 -34.39843 1.000 10.12779 72 LYS A N 1
ATOM 1188 C CA A LYS A 1 72 ? -13.60679 3.37893 -34.83064 0.596 11.37289 72 LYS A CA 1
ATOM 1189 C CA B LYS A 1 72 ? -13.60665 3.37939 -34.83126 0.404 11.36039 72 LYS A CA 1
ATOM 1190 C C . LYS A 1 72 ? -13.42354 4.04589 -36.18563 1.000 10.61195 72 LYS A C 1
ATOM 1191 O O . LYS A 1 72 ? -14.27536 3.91965 -37.06829 1.000 10.92020 72 LYS A O 1
ATOM 1226 N N . LYS A 1 73 ? -12.31597 4.76785 -36.36586 1.000 9.97095 73 LYS A N 1
ATOM 1227 C CA . LYS A 1 73 ? -12.06401 5.42242 -37.64847 1.000 10.72974 73 LYS A CA 1
ATOM 1228 C C . LYS A 1 73 ? -11.88943 4.39503 -38.76300 1.000 10.80285 73 LYS A C 1
ATOM 1229 O O . LYS A 1 73 ? -12.36782 4.59950 -39.88788 1.000 11.90644 73 LYS A O 1
ATOM 1248 N N . HIS A 1 74 ? -11.19867 3.29035 -38.47208 1.000 10.93248 74 HIS A N 1
ATOM 1249 C CA . HIS A 1 74 ? -11.04080 2.22339 -39.45501 1.000 10.61241 74 HIS A CA 1
ATOM 1250 C C . HIS A 1 74 ? -12.38939 1.65999 -39.87221 1.000 10.60265 74 HIS A C 1
ATOM 1251 O O . HIS A 1 74 ? -12.64507 1.46676 -41.06602 1.000 11.07771 74 HIS A O 1
ATOM 1266 N N . LEU A 1 75 ? -13.26116 1.38128 -38.89659 1.000 11.13163 75 LEU A N 1
ATOM 1267 C CA . LEU A 1 75 ? -14.58339 0.83862 -39.19428 1.000 11.61056 75 LEU A CA 1
ATOM 1268 C C . LEU A 1 75 ? -15.39359 1.82180 -40.02173 1.000 11.18762 75 LEU A C 1
ATOM 1269 O O . LEU A 1 75 ? -16.08374 1.42722 -40.96859 1.000 11.59648 75 LEU A O 1
ATOM 1285 N N . GLU A 1 76 ? -15.29900 3.11495 -39.70046 1.000 11.58102 76 GLU A N 1
ATOM 1286 C CA . GLU A 1 76 ? -16.03715 4.12602 -40.45585 1.000 11.25050 76 GLU A CA 1
ATOM 1287 C C . GLU A 1 76 ? -15.50709 4.23951 -41.87973 1.000 10.53299 76 GLU A C 1
ATOM 1288 O O . GLU A 1 76 ? -16.28269 4.40300 -42.83479 1.000 12.82515 76 GLU A O 1
ATOM 1300 N N . SER A 1 77 ? -14.18717 4.12730 -42.04330 1.000 10.76240 77 SER A N 1
ATOM 1301 C CA A SER A 1 77 ? -13.60428 4.15041 -43.37832 0.566 13.66516 77 SER A CA 1
ATOM 1302 C CA B SER A 1 77 ? -13.60365 4.15091 -43.37910 0.434 13.75888 77 SER A CA 1
ATOM 1303 C C . SER A 1 77 ? -14.05117 2.94093 -44.18837 1.000 13.40785 77 SER A C 1
ATOM 1304 O O . SER A 1 77 ? -14.37748 3.05984 -45.37538 1.000 12.88458 77 SER A O 1
ATOM 1317 N N . GLU A 1 78 ? -14.08019 1.76821 -43.56046 1.000 13.64171 78 GLU A N 1
ATOM 1318 C CA A GLU A 1 78 ? -14.53348 0.57128 -44.26377 0.754 12.95513 78 GLU A CA 1
ATOM 1319 C CA B GLU A 1 78 ? -14.53227 0.57530 -44.26756 0.246 13.73709 78 GLU A CA 1
ATOM 1320 C C . GLU A 1 78 ? -15.97945 0.72997 -44.72252 1.000 12.30017 78 GLU A C 1
ATOM 1321 O O . GLU A 1 78 ? -16.33092 0.35184 -45.84156 1.000 13.73614 78 GLU A O 1
ATOM 1342 N N . GLU A 1 79 ? -16.83211 1.30439 -43.87438 1.000 12.57755 79 GLU A N 1
ATOM 1343 C CA A GLU A 1 79 ? -18.22781 1.49547 -44.24990 0.434 13.78391 79 GLU A CA 1
ATOM 1344 C CA B GLU A 1 79 ? -18.22919 1.49611 -44.25072 0.566 14.66237 79 GLU A CA 1
ATOM 1345 C C . GLU A 1 79 ? -18.34631 2.45115 -45.43221 1.000 13.17695 79 GLU A C 1
ATOM 1346 O O . GLU A 1 79 ? -19.10295 2.19432 -46.38231 1.000 14.11589 79 GLU A O 1
ATOM 1367 N N . ALA A 1 80 ? -17.60101 3.55779 -45.39300 1.000 12.13866 80 ALA A N 1
ATOM 1368 C CA . ALA A 1 80 ? -17.63733 4.51659 -46.49110 1.000 13.23866 80 ALA A CA 1
ATOM 1369 C C . ALA A 1 80 ? -17.14453 3.88211 -47.78631 1.000 12.43193 80 ALA A C 1
ATOM 1370 O O . ALA A 1 80 ? -17.74712 4.07524 -48.85490 1.000 13.60143 80 ALA A O 1
ATOM 1377 N N . ASN A 1 81 ? -16.05894 3.10257 -47.70721 1.000 11.52002 81 ASN A N 1
ATOM 1378 C CA . ASN A 1 81 ? -15.49062 2.49054 -48.90127 1.000 12.55952 81 ASN A CA 1
ATOM 1379 C C . ASN A 1 81 ? -16.43051 1.45263 -49.50772 1.000 10.40996 81 ASN A C 1
ATOM 1380 O O . ASN A 1 81 ? -16.42047 1.23807 -50.72959 1.000 10.94722 81 ASN A O 1
ATOM 1391 N N . ALA A 1 82 ? -17.21744 0.77529 -48.67056 1.000 11.20529 82 ALA A N 1
ATOM 1392 C CA . ALA A 1 82 ? -18.09377 -0.28265 -49.15368 1.000 11.27039 82 ALA A CA 1
ATOM 1393 C C . ALA A 1 82 ? -19.36476 0.25717 -49.78186 1.000 11.97554 82 ALA A C 1
ATOM 1394 O O . ALA A 1 82 ? -20.01089 -0.46664 -50.54427 1.000 12.24729 82 ALA A O 1
ATOM 1401 N N A ALA A 1 83 ? -19.71992 1.50871 -49.50610 0.552 10.15736 83 ALA A N 1
ATOM 1402 N N B ALA A 1 83 ? -19.71870 1.50892 -49.50457 0.448 17.67304 83 ALA A N 1
ATOM 1403 C CA . ALA A 1 83 ? -20.93915 2.10052 -50.03189 1.000 13.05092 83 ALA A CA 1
ATOM 1404 C C . ALA A 1 83 ? -20.77832 2.52591 -51.47915 1.000 14.88447 83 ALA A C 1
ATOM 1405 O O A ALA A 1 83 ? -21.79021 2.76514 -52.14978 0.552 10.84523 83 ALA A O 1
ATOM 1406 O O B ALA A 1 83 ? -19.64833 2.63234 -51.97078 0.448 4.83503 83 ALA A O 1
#

Organism: Saccharomyces cerevisiae (strain ATCC 204508 / S288c) (NCBI:txid559292)

Radius of gyration: 14.05 Å; Cα contacts (8 Å, |Δi|>4): 77; chains: 1; bounding box: 21×19×47 Å

Nearest PDB structures (foldseek):
  5fvk-assembly2_B  TM=9.050E-01  e=7.068E-10  Saccharomyces cerevisiae
  4niq-assembly1_A  TM=9.113E-01  e=1.027E-09  Saccharomyces cerevisiae S288C
  4niq-assembly2_B  TM=9.330E-01  e=5.187E-09  Saccharomyces cerevisiae S288C
  4a5x-assembly1_A  TM=9.094E-01  e=2.191E-04  Homo sapiens
  4a5x-assembly2_B  TM=9.227E-01  e=2.811E-04  Homo sapiens

B-factor: mean 15.34, std 7.81, range [4.84, 73.62]

InterPro domains:
  IPR003593 AAA+ ATPase domain [SM00382] (165-300)
  IPR003959 ATPase, AAA-type, core [PF00004] (169-298)
  IPR003960 ATPase, AAA-type, conserved site [PS00674] (270-289)
  IPR007330 MIT domain [PF04212] (7-72)
  IPR007330 MIT domain [SM00745] (3-80)
  IPR015415 Spastin/Vps4, C-terminal [PF09336] (373-433)
  IPR027417 P-loop containing nucleoside triphosphate hydrolase [G3DSA:3.40.50.300] (128-425)
  IPR027417 P-loop containing nucleoside triphosphate hydrolase [SSF52540] (128-427)
  IPR036181 MIT domain superfamily [SSF116846] (1-90)
  IPR041569 AAA ATPase, AAA+ lid domain [PF17862] (322-364)
  IPR045253 Vacuolar protein sorting-associated protein 4, MIT domain [cd02678] (5-79)
  IPR050304 Microtubule-severing AAA ATPase [PTHR23074] (25-434)

GO terms:
  GO:0000727 double-strand break repair via break-induced replication (P, HMP)
  GO:0005524 ATP binding (F, IDA)
  GO:0005768 endosome (C, IDA)
  GO:0016020 membrane (C, IDA)
  GO:0016887 ATP hydrolysis activity (F, IDA)
  GO:0061709 reticulophagy (P, IDA)
  GO:0016125 sterol metabolic process (P, IGI)
  GO:0005524 ATP binding (F, IMP)
  GO:0005737 cytoplasm (C, HDA)
  GO:0005783 endoplasmic reticulum (C, HDA)
  GO:0045053 protein retention in Golgi apparatus (P, IMP)
  GO:0045324 late endosome to vacuole transport (P, IMP)
  GO:0016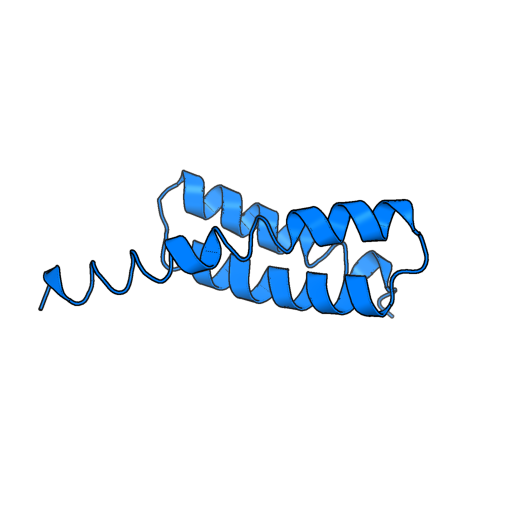887 ATP hydrolysis activity (F, IMP)
  GO:0016125 sterol metabolic process (P, IMP)
  GO:0016236 macroautophagy (P, IMP)
  GO:0032511 late endosome to vacuole transport via multivesicular body sorting pathway (P, IMP)
  GO:0070676 intralumenal vesicle formation (P, IMP)
  GO:1990621 ESCRT IV complex (C, IDA)
  GO:0042802 identical protein binding (F, IPI)
  GO:0005515 protein binding (F, IPI)

Foldseek 3Di:
DDDLVNLLVQLVVLQVVLVVCVVVVVLVSSLVSLVVSLVSLVSSLVPPDDVVVNVVSVVVSVVSVVVSVVSVVVVVVVVVVVD

Sequence (83 aa):
GMMSTGDFCCTKKGIELVQKAIDLDTATQYEEEAYTAYYNGLDYLMLCLKYEKNPKSKDLIRAKFTTEYLNNRAEQLKKKHLESSEEEEANAA